Protein AF-A0A5C7W7C8-F1 (afdb_monomer_lite)

Radius of gyration: 13.99 Å; chains: 1; bounding box: 37×28×34 Å

pLDDT: mean 92.29, std 9.64, range [50.06, 98.62]

Secondary structure (DSSP, 8-state):
------SSPPSS-GGGSPPPSEEE-S---TTT--HHHHHHHTTS-PEEEEETTTHHHHGGGT---EEEE-TT-EEEETTEEEE----S------

Structure (mmCIF, N/CA/C/O backbone):
data_AF-A0A5C7W7C8-F1
#
_entry.id   AF-A0A5C7W7C8-F1
#
loop_
_atom_site.group_PDB
_atom_site.id
_atom_site.type_symbol
_atom_site.label_atom_id
_atom_site.label_alt_id
_atom_site.label_comp_id
_atom_site.label_asym_id
_atom_site.label_entity_id
_atom_site.label_seq_id
_atom_site.pdbx_PDB_ins_code
_atom_site.Cartn_x
_atom_site.Cartn_y
_atom_site.Cartn_z
_atom_site.occupancy
_atom_site.B_iso_or_equiv
_atom_site.auth_seq_id
_atom_site.auth_comp_id
_atom_site.auth_asym_id
_atom_site.auth_atom_id
_atom_site.pdbx_PDB_model_num
ATOM 1 N N . MET A 1 1 ? 20.337 -4.127 -13.722 1.00 50.06 1 MET A N 1
ATOM 2 C CA . MET A 1 1 ? 18.948 -4.497 -13.381 1.00 50.06 1 MET A CA 1
ATOM 3 C C . MET A 1 1 ? 18.693 -5.912 -13.857 1.00 50.06 1 MET A C 1
ATOM 5 O O . MET A 1 1 ? 18.791 -6.159 -15.053 1.00 50.06 1 MET A O 1
ATOM 9 N N . VAL A 1 2 ? 18.413 -6.841 -12.944 1.00 54.19 2 VAL A N 1
ATOM 10 C CA . VAL A 1 2 ? 17.793 -8.118 -13.319 1.00 54.19 2 VAL A CA 1
ATOM 11 C C . VAL A 1 2 ? 16.345 -7.788 -13.663 1.00 54.19 2 VAL A C 1
ATOM 13 O O . VAL A 1 2 ? 15.623 -7.269 -12.819 1.00 54.19 2 VAL A O 1
ATOM 16 N N . ASN A 1 3 ? 15.940 -8.009 -14.910 1.00 63.38 3 ASN A N 1
ATOM 17 C CA . ASN A 1 3 ? 14.546 -7.848 -15.304 1.00 63.38 3 ASN A CA 1
ATOM 18 C C . ASN A 1 3 ? 13.752 -9.032 -14.729 1.00 63.38 3 ASN A C 1
ATOM 20 O O . ASN A 1 3 ? 13.836 -10.144 -15.257 1.00 63.38 3 ASN A O 1
ATOM 24 N N . MET A 1 4 ? 13.039 -8.818 -13.619 1.00 77.62 4 MET A N 1
ATOM 25 C CA . MET A 1 4 ? 12.115 -9.809 -13.068 1.00 77.62 4 MET A CA 1
ATOM 26 C C . MET A 1 4 ? 10.880 -9.882 -13.965 1.00 77.62 4 MET A C 1
ATOM 28 O O . MET A 1 4 ? 9.899 -9.164 -13.794 1.00 77.62 4 MET A O 1
ATOM 32 N N . ARG A 1 5 ? 10.949 -10.750 -14.974 1.00 84.25 5 ARG A N 1
ATOM 33 C CA . ARG A 1 5 ? 9.845 -10.978 -15.900 1.00 84.25 5 ARG A CA 1
ATOM 34 C C . ARG A 1 5 ? 8.856 -11.968 -15.297 1.00 84.25 5 ARG A C 1
ATOM 36 O O . ARG A 1 5 ? 9.222 -13.085 -14.939 1.00 84.25 5 ARG A O 1
ATOM 43 N N . ARG A 1 6 ? 7.575 -11.598 -15.280 1.00 87.19 6 ARG A N 1
ATOM 44 C CA . ARG A 1 6 ? 6.494 -12.544 -14.990 1.00 87.19 6 ARG A CA 1
ATOM 45 C C . ARG A 1 6 ? 6.431 -13.610 -16.094 1.00 87.19 6 ARG A C 1
ATOM 47 O O . ARG A 1 6 ? 6.343 -13.274 -17.275 1.00 87.19 6 ARG A O 1
ATOM 54 N N . PHE A 1 7 ? 6.473 -14.888 -15.716 1.00 91.94 7 PHE A N 1
ATOM 55 C CA . PHE A 1 7 ? 6.390 -16.011 -16.664 1.00 91.94 7 PHE A CA 1
ATOM 56 C C . PHE A 1 7 ? 4.956 -16.358 -17.067 1.00 91.94 7 PHE A C 1
ATOM 58 O O . PHE A 1 7 ? 4.732 -16.898 -18.147 1.00 91.94 7 PHE A O 1
ATOM 65 N N . GLN A 1 8 ? 3.991 -16.047 -16.205 1.00 92.62 8 GLN A N 1
ATOM 66 C CA . GLN A 1 8 ? 2.573 -16.278 -16.452 1.00 92.62 8 GLN A CA 1
ATOM 67 C C . GLN A 1 8 ? 1.880 -14.979 -16.881 1.00 92.62 8 GLN A C 1
ATOM 69 O O . GLN A 1 8 ? 2.213 -13.911 -16.355 1.00 92.62 8 GLN A O 1
ATOM 74 N N . PRO A 1 9 ? 0.914 -15.034 -17.812 1.00 89.81 9 PRO A N 1
ATOM 75 C CA . PRO A 1 9 ? 0.080 -13.876 -18.093 1.00 89.81 9 PRO A CA 1
ATOM 76 C C . PRO A 1 9 ? -0.731 -13.492 -16.849 1.00 89.81 9 PRO A C 1
ATOM 78 O O . PRO A 1 9 ? -0.980 -14.309 -15.961 1.00 89.81 9 PRO A O 1
ATOM 81 N N . HIS A 1 10 ? -1.144 -12.230 -16.778 1.00 88.38 10 HIS A N 1
ATOM 82 C CA . HIS A 1 10 ? -2.167 -11.808 -15.822 1.00 88.38 10 HIS A CA 1
ATOM 83 C C . HIS A 1 10 ? -3.460 -12.594 -16.085 1.00 88.38 10 HIS A C 1
ATOM 85 O O . HIS A 1 10 ? -3.832 -12.793 -17.239 1.00 88.38 10 HIS A O 1
ATOM 91 N N . ALA A 1 11 ? -4.143 -13.018 -15.019 1.00 89.62 11 ALA A N 1
ATOM 92 C CA . ALA A 1 11 ? -5.423 -13.717 -15.143 1.00 89.62 11 ALA A CA 1
ATOM 93 C C . ALA A 1 11 ? -6.525 -12.822 -15.742 1.00 89.62 11 ALA A C 1
ATOM 95 O O . ALA A 1 11 ? -7.443 -13.327 -16.378 1.00 89.62 11 ALA A O 1
ATOM 96 N N . ALA A 1 12 ? -6.418 -11.507 -15.539 1.00 89.81 12 ALA A N 1
ATOM 97 C CA . ALA A 1 12 ? -7.287 -10.476 -16.092 1.00 89.81 12 ALA A CA 1
ATOM 98 C C . ALA A 1 12 ? -6.564 -9.118 -16.047 1.00 89.81 12 ALA A C 1
ATOM 100 O O . ALA A 1 12 ? -5.612 -8.948 -15.273 1.00 89.81 12 ALA A O 1
ATOM 101 N N . LEU A 1 13 ? -6.991 -8.165 -16.875 1.00 90.00 13 LEU A N 1
ATOM 102 C CA . LEU A 1 13 ? -6.467 -6.800 -16.861 1.00 90.00 13 LEU A CA 1
ATOM 103 C C . LEU A 1 13 ? -7.210 -5.967 -15.819 1.00 90.00 13 LEU A C 1
ATOM 105 O O . LEU A 1 13 ? -8.367 -6.231 -15.521 1.00 90.00 13 LEU A O 1
ATOM 109 N N . LEU A 1 14 ? -6.578 -4.909 -15.306 1.00 87.81 14 LEU A N 1
ATOM 110 C CA . LEU A 1 14 ? -7.220 -4.020 -14.330 1.00 87.81 14 LEU A CA 1
ATOM 111 C C . LEU A 1 14 ? -8.526 -3.402 -14.865 1.00 87.81 14 LEU A C 1
ATOM 113 O O . LEU A 1 14 ? -9.473 -3.221 -14.111 1.00 87.81 14 LEU A O 1
ATOM 117 N N . ALA A 1 15 ? -8.590 -3.126 -16.170 1.00 88.56 15 ALA A N 1
ATOM 118 C CA . ALA A 1 15 ? -9.781 -2.592 -16.831 1.00 88.56 15 ALA A CA 1
ATOM 119 C C . ALA A 1 15 ? -10.961 -3.582 -16.882 1.00 88.56 15 ALA A C 1
ATOM 121 O O . ALA A 1 15 ? -12.094 -3.158 -17.091 1.00 88.56 15 ALA A O 1
ATOM 122 N N . ASP A 1 16 ? -10.703 -4.877 -16.680 1.00 91.62 16 ASP A N 1
ATOM 123 C CA . ASP A 1 16 ? -11.736 -5.918 -16.681 1.00 91.62 16 ASP A CA 1
ATOM 124 C C . ASP A 1 16 ? -12.410 -6.063 -15.304 1.00 91.62 16 ASP A C 1
ATOM 126 O O . ASP A 1 16 ? -13.348 -6.846 -15.149 1.00 91.62 16 ASP A O 1
ATOM 130 N N . TRP A 1 17 ? -11.919 -5.347 -14.286 1.00 88.19 17 TRP A N 1
ATOM 131 C CA . TRP A 1 17 ? -12.383 -5.455 -12.905 1.00 88.19 17 TRP A CA 1
ATOM 132 C C . TRP A 1 17 ? -13.285 -4.277 -12.531 1.00 88.19 17 TRP A C 1
ATOM 134 O O . TRP A 1 17 ? -13.095 -3.163 -13.028 1.00 88.19 17 TRP A O 1
ATOM 144 N N . PRO A 1 18 ? -14.247 -4.481 -11.611 1.00 93.25 18 PRO A N 1
ATOM 145 C CA . PRO A 1 18 ? -14.904 -3.357 -10.962 1.00 93.25 18 PRO A CA 1
ATOM 146 C C . PRO A 1 18 ? -13.859 -2.488 -10.252 1.00 93.25 18 PRO A C 1
ATOM 148 O O . PRO A 1 18 ? -12.861 -2.993 -9.729 1.00 93.25 18 PRO A O 1
ATOM 151 N N . GLN A 1 19 ? -14.098 -1.177 -10.227 1.00 93.62 19 GLN A N 1
ATOM 152 C CA . GLN A 1 19 ? -13.234 -0.258 -9.491 1.00 93.62 19 GLN A CA 1
ATOM 153 C C . GLN A 1 19 ? -13.239 -0.636 -8.001 1.00 93.62 19 GLN A C 1
ATOM 155 O O . GLN A 1 19 ? -14.317 -0.860 -7.449 1.00 93.62 19 GLN A O 1
ATOM 160 N N . PRO A 1 20 ? -12.068 -0.733 -7.351 1.00 93.94 20 PRO A N 1
ATOM 161 C CA . PRO A 1 20 ? -12.010 -1.113 -5.949 1.00 93.94 20 PRO A CA 1
ATOM 162 C C . PRO A 1 20 ? -12.444 0.044 -5.045 1.00 93.94 20 PRO A C 1
ATOM 164 O O . PRO A 1 20 ? -12.086 1.194 -5.285 1.00 93.94 20 PRO A O 1
ATOM 167 N N . ASP A 1 21 ? -13.139 -0.267 -3.950 1.00 94.94 21 ASP A N 1
ATOM 168 C CA . ASP A 1 21 ? -13.405 0.708 -2.883 1.00 94.94 21 ASP A CA 1
ATOM 169 C C . ASP A 1 21 ? -12.148 0.989 -2.045 1.00 94.94 21 ASP A C 1
ATOM 171 O O . ASP A 1 21 ? -11.934 2.098 -1.555 1.00 94.94 21 ASP A O 1
ATOM 175 N N . VAL A 1 22 ? -11.309 -0.037 -1.861 1.00 96.56 22 VAL A N 1
ATOM 176 C CA . VAL A 1 22 ? -10.109 0.008 -1.020 1.00 96.56 22 VAL A CA 1
ATOM 177 C C . VAL A 1 22 ? -8.946 -0.694 -1.715 1.00 96.56 22 VAL A C 1
ATOM 179 O O . VAL A 1 22 ? -9.096 -1.808 -2.217 1.00 96.56 22 VAL A O 1
ATOM 182 N N . VAL A 1 23 ? -7.767 -0.073 -1.676 1.00 97.50 23 VAL A N 1
ATOM 183 C CA . VAL A 1 23 ? -6.491 -0.674 -2.087 1.00 97.50 23 VAL A CA 1
ATOM 184 C C . VAL A 1 23 ? -5.608 -0.844 -0.855 1.00 97.50 23 VAL A C 1
ATOM 186 O O . VAL A 1 23 ? -5.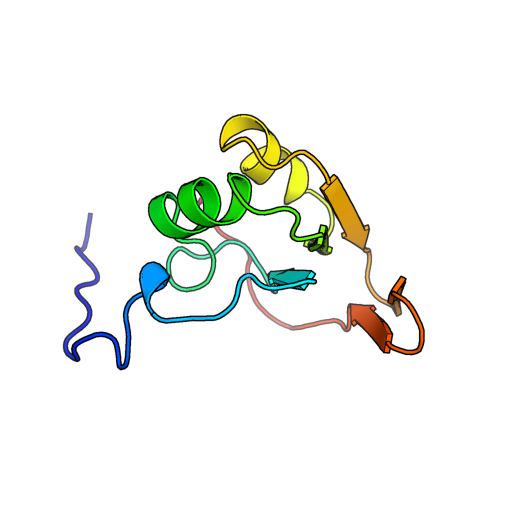412 0.096 -0.086 1.00 97.50 23 VAL A O 1
ATOM 189 N N . LEU A 1 24 ? -5.064 -2.046 -0.668 1.00 98.00 24 LEU A N 1
ATOM 190 C CA . LEU A 1 24 ? -4.159 -2.368 0.434 1.00 98.00 24 LEU A CA 1
ATOM 191 C C . LEU A 1 24 ? -2.754 -2.621 -0.104 1.00 98.00 24 LEU A C 1
ATOM 193 O O . LEU A 1 24 ? -2.590 -3.384 -1.055 1.00 98.00 24 LEU A O 1
ATOM 197 N N . LEU A 1 25 ? -1.743 -2.048 0.544 1.00 97.56 25 LEU A N 1
ATOM 198 C CA . LEU A 1 25 ? -0.341 -2.395 0.300 1.00 97.56 25 LEU A CA 1
ATOM 199 C C . LEU A 1 25 ? 0.261 -2.970 1.575 1.00 97.56 25 LEU A C 1
ATOM 201 O O . LEU A 1 25 ? 0.021 -2.452 2.659 1.00 97.56 25 LEU A O 1
ATOM 205 N N . SER A 1 26 ? 1.041 -4.042 1.453 1.00 96.12 26 SER A N 1
ATOM 206 C CA . SER A 1 26 ? 1.734 -4.652 2.596 1.00 96.12 26 SER A CA 1
ATOM 207 C C . SER A 1 26 ? 3.113 -4.036 2.833 1.00 96.12 26 SER A C 1
ATOM 209 O O . SER A 1 26 ? 3.523 -3.868 3.976 1.00 96.12 26 SER A O 1
ATOM 211 N N . HIS A 1 27 ? 3.826 -3.725 1.752 1.00 95.12 27 HIS A N 1
ATOM 212 C CA . HIS A 1 27 ? 5.147 -3.100 1.708 1.00 95.12 27 HIS A CA 1
ATOM 213 C C . HIS A 1 27 ? 5.426 -2.653 0.261 1.00 95.12 27 HIS A C 1
ATOM 215 O O . HIS A 1 27 ? 4.5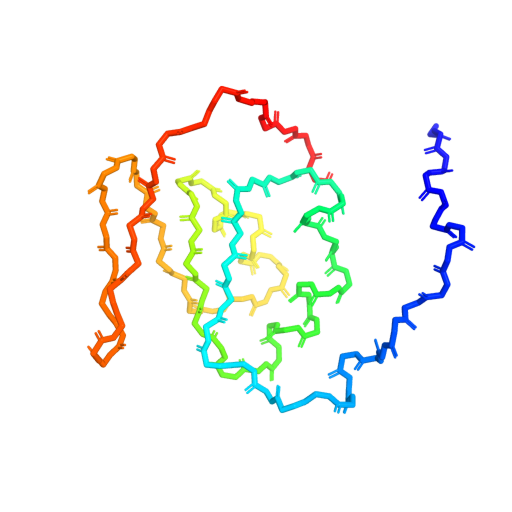46 -2.734 -0.597 1.00 95.12 27 HIS A O 1
ATOM 221 N N . ASN A 1 28 ? 6.633 -2.162 -0.012 1.00 93.62 28 ASN A N 1
ATOM 222 C CA . ASN A 1 28 ? 6.957 -1.439 -1.240 1.00 93.62 28 ASN A CA 1
ATOM 223 C C . ASN A 1 28 ? 7.942 -2.163 -2.185 1.00 93.62 28 ASN A C 1
ATOM 225 O O . ASN A 1 28 ? 8.634 -1.507 -2.956 1.00 93.62 28 ASN A O 1
ATOM 229 N N . HIS A 1 29 ? 8.036 -3.495 -2.137 1.00 92.81 29 HIS A N 1
ATOM 230 C CA . HIS A 1 29 ? 8.768 -4.231 -3.175 1.00 92.81 29 HIS A CA 1
ATOM 231 C C . HIS A 1 29 ? 8.009 -4.196 -4.509 1.00 92.81 29 HIS A C 1
ATOM 233 O O . HIS A 1 29 ? 6.782 -4.206 -4.513 1.00 92.81 29 HIS A O 1
ATOM 239 N N . TYR A 1 30 ? 8.729 -4.197 -5.637 1.00 88.69 30 TYR A N 1
ATOM 240 C CA . TYR A 1 30 ? 8.175 -4.074 -6.998 1.00 88.69 30 TYR A CA 1
ATOM 241 C C . TYR A 1 30 ? 7.041 -5.051 -7.339 1.00 88.69 30 TYR A C 1
ATOM 243 O O . TYR A 1 30 ? 6.146 -4.724 -8.114 1.00 88.69 30 TYR A O 1
ATOM 251 N N . ASP A 1 31 ? 7.069 -6.262 -6.790 1.00 90.00 31 ASP A N 1
ATOM 252 C CA . ASP A 1 31 ? 6.037 -7.278 -6.995 1.00 90.00 31 ASP A CA 1
ATOM 253 C C . ASP A 1 31 ? 4.734 -6.988 -6.228 1.00 90.00 31 ASP A C 1
ATOM 255 O O . ASP A 1 31 ? 3.682 -7.524 -6.580 1.00 90.00 31 ASP A O 1
ATOM 259 N N . HIS A 1 32 ? 4.790 -6.086 -5.245 1.00 93.62 32 HIS A N 1
ATOM 260 C CA . HIS A 1 32 ? 3.658 -5.565 -4.476 1.00 93.62 32 HIS A CA 1
ATOM 261 C C . HIS A 1 32 ? 3.354 -4.080 -4.754 1.00 93.62 32 HIS A C 1
ATOM 263 O O . HIS A 1 32 ? 2.246 -3.619 -4.488 1.00 93.62 32 HIS A O 1
ATOM 269 N N . PHE A 1 33 ? 4.313 -3.340 -5.310 1.00 94.62 33 PHE A N 1
ATOM 270 C CA . PHE A 1 33 ? 4.255 -1.915 -5.616 1.00 94.62 33 PHE A CA 1
ATOM 271 C C . PHE A 1 33 ? 4.722 -1.693 -7.057 1.00 94.62 33 PHE A C 1
ATOM 273 O O . PHE A 1 33 ? 5.843 -1.276 -7.321 1.00 94.62 33 PHE A O 1
ATOM 280 N N . GLU A 1 34 ? 3.860 -2.012 -8.018 1.00 92.56 34 GLU A N 1
ATOM 281 C CA . GLU A 1 34 ? 4.142 -1.754 -9.430 1.00 92.56 34 GLU A CA 1
ATOM 282 C C . GLU A 1 34 ? 3.578 -0.379 -9.823 1.00 92.56 34 GLU A C 1
ATOM 284 O O . GLU A 1 34 ? 2.378 -0.128 -9.683 1.00 92.56 34 GLU A O 1
ATOM 289 N N . GLU A 1 35 ? 4.447 0.530 -10.271 1.00 94.00 35 GLU A N 1
ATOM 290 C CA . GLU A 1 35 ? 4.123 1.948 -10.461 1.00 94.00 35 GLU A CA 1
ATOM 291 C C . GLU A 1 35 ? 2.977 2.181 -11.458 1.00 94.00 35 GLU A C 1
ATOM 293 O O . GLU A 1 35 ? 2.095 3.004 -11.193 1.00 94.00 35 GLU A O 1
ATOM 298 N N . HIS A 1 36 ? 2.944 1.461 -12.586 1.00 93.19 36 HIS A N 1
ATOM 299 C CA . HIS A 1 36 ? 1.883 1.632 -13.582 1.00 93.19 36 HIS A CA 1
ATOM 300 C C . HIS A 1 36 ? 0.514 1.247 -13.015 1.00 93.19 36 HIS A C 1
ATOM 302 O O . HIS A 1 36 ? -0.473 1.946 -13.253 1.00 93.19 36 HIS A O 1
ATOM 308 N N . THR A 1 37 ? 0.464 0.191 -12.207 1.00 94.25 37 THR A N 1
ATOM 309 C CA . THR A 1 37 ? -0.730 -0.248 -11.485 1.00 94.25 37 THR A CA 1
ATOM 310 C C . THR A 1 37 ? -1.170 0.810 -10.479 1.00 94.25 37 THR A C 1
ATOM 312 O O . THR A 1 37 ? -2.346 1.169 -10.463 1.00 94.25 37 THR A O 1
ATOM 315 N N . GLN A 1 38 ? -0.244 1.380 -9.695 1.00 96.75 38 GLN A N 1
ATOM 316 C CA . GLN A 1 38 ? -0.592 2.438 -8.737 1.00 96.75 38 GLN A CA 1
ATOM 317 C C . GLN A 1 38 ? -1.141 3.686 -9.440 1.00 96.75 38 GLN A C 1
ATOM 319 O O . GLN A 1 38 ? -2.147 4.240 -9.005 1.00 96.75 38 GLN A O 1
ATOM 324 N N . ARG A 1 39 ? -0.538 4.104 -10.562 1.00 97.25 39 ARG A N 1
ATOM 325 C CA . ARG A 1 39 ? -1.026 5.242 -11.363 1.00 97.25 39 ARG A CA 1
ATOM 326 C C . ARG A 1 39 ? -2.411 4.993 -11.949 1.00 97.25 39 ARG A C 1
ATOM 328 O O . ARG A 1 39 ? -3.223 5.914 -11.988 1.00 97.25 39 ARG A O 1
ATOM 335 N N . ALA A 1 40 ? -2.683 3.773 -12.408 1.00 95.88 40 ALA A N 1
ATOM 336 C CA . ALA A 1 40 ? -3.994 3.408 -12.930 1.00 95.88 40 ALA A CA 1
ATOM 337 C C . ALA A 1 40 ? -5.058 3.406 -11.821 1.00 95.88 40 ALA A C 1
ATOM 339 O O . ALA A 1 40 ? -6.132 3.978 -11.997 1.00 95.88 40 ALA A O 1
ATOM 340 N N . LEU A 1 41 ? -4.739 2.841 -10.653 1.00 96.69 41 LEU A N 1
ATOM 341 C CA . LEU A 1 41 ? -5.621 2.848 -9.482 1.00 96.69 41 LEU A CA 1
ATOM 342 C C . LEU A 1 41 ? -5.837 4.259 -8.917 1.00 96.69 41 LEU A C 1
ATOM 344 O O . LEU A 1 41 ? -6.931 4.558 -8.449 1.00 96.69 41 LEU A O 1
ATOM 348 N N . ALA A 1 42 ? -4.853 5.154 -9.025 1.00 97.19 42 ALA A N 1
ATOM 349 C CA . ALA A 1 42 ? -4.986 6.557 -8.633 1.00 97.19 42 ALA A CA 1
ATOM 350 C C . ALA A 1 42 ? -6.066 7.322 -9.423 1.00 97.19 42 ALA A C 1
ATOM 352 O O . ALA A 1 42 ? -6.516 8.372 -8.977 1.00 97.19 42 ALA A O 1
ATOM 353 N N . GLN A 1 43 ? -6.490 6.811 -10.587 1.00 95.88 43 GLN A N 1
ATOM 354 C CA . GLN A 1 43 ? -7.594 7.384 -11.370 1.00 95.88 43 GLN A CA 1
ATOM 355 C C . GLN A 1 43 ? -8.980 6.900 -10.908 1.00 95.88 43 GLN A C 1
ATOM 357 O O . GLN A 1 43 ? -9.995 7.283 -11.489 1.00 95.88 43 GLN A O 1
ATOM 362 N N . THR A 1 44 ? -9.040 6.033 -9.896 1.00 95.19 44 THR A N 1
ATOM 363 C CA . THR A 1 44 ? -10.283 5.512 -9.311 1.00 95.19 44 THR A CA 1
ATOM 364 C C . THR A 1 44 ? -10.592 6.229 -7.990 1.00 95.19 44 THR A C 1
ATOM 366 O O . THR A 1 44 ? -9.690 6.829 -7.404 1.00 95.19 44 THR A O 1
ATOM 369 N N . PRO A 1 45 ? -11.831 6.163 -7.468 1.00 94.94 45 PRO A N 1
ATOM 370 C CA . PRO A 1 45 ? -12.160 6.710 -6.148 1.00 94.94 45 PRO A CA 1
ATOM 371 C C . PRO A 1 45 ? -11.661 5.835 -4.979 1.00 94.94 45 PRO A C 1
ATOM 373 O O . PRO A 1 45 ? -12.110 6.022 -3.850 1.00 94.94 45 PRO A O 1
ATOM 376 N N . ALA A 1 46 ? -10.780 4.862 -5.235 1.00 96.12 46 ALA A N 1
ATOM 377 C CA . ALA A 1 46 ? -10.330 3.907 -4.235 1.00 96.12 46 ALA A CA 1
ATOM 378 C C . ALA A 1 46 ? -9.583 4.582 -3.078 1.00 96.12 46 ALA A C 1
ATOM 380 O O . ALA A 1 46 ? -8.702 5.419 -3.285 1.00 96.12 46 ALA A O 1
ATOM 381 N N . HIS A 1 47 ? -9.875 4.137 -1.858 1.00 97.44 47 HIS A N 1
ATOM 382 C CA . HIS A 1 47 ? -9.157 4.558 -0.665 1.00 97.44 47 HIS A CA 1
ATOM 383 C C . HIS A 1 47 ? -7.941 3.659 -0.409 1.00 97.44 47 HIS A C 1
ATOM 385 O O . HIS A 1 47 ? -8.077 2.445 -0.250 1.00 97.44 47 HIS A O 1
ATOM 391 N N . PHE A 1 48 ? -6.747 4.238 -0.310 1.00 98.44 48 PHE A N 1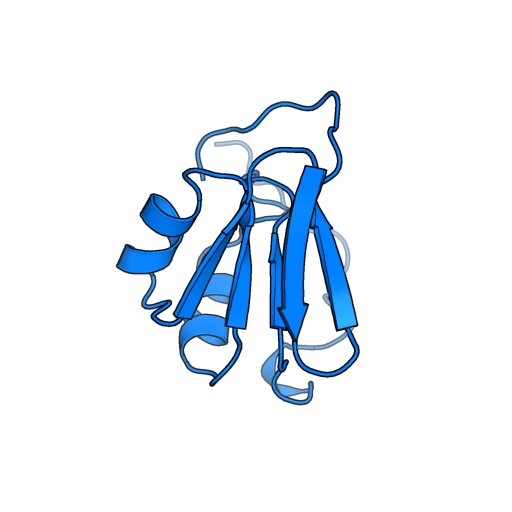
ATOM 392 C CA . PHE A 1 48 ? -5.526 3.475 -0.063 1.00 98.44 48 PHE A CA 1
ATOM 393 C C . PHE A 1 48 ? -5.269 3.341 1.438 1.00 98.44 48 PHE A C 1
ATOM 395 O O . PHE A 1 48 ? -5.212 4.339 2.149 1.00 98.44 48 PHE A O 1
ATOM 402 N N . ILE A 1 49 ? -5.065 2.118 1.929 1.00 98.56 49 ILE A N 1
ATOM 403 C CA . ILE A 1 49 ? -4.662 1.854 3.319 1.00 98.56 49 ILE A CA 1
ATOM 404 C C . ILE A 1 49 ? -3.329 1.118 3.295 1.00 98.56 49 ILE A C 1
ATOM 406 O O . ILE A 1 49 ? -3.219 0.020 2.745 1.00 98.56 49 ILE A O 1
ATOM 410 N N . VAL A 1 50 ? -2.301 1.744 3.860 1.00 98.38 50 VAL A N 1
ATOM 411 C CA . VAL A 1 50 ? -0.903 1.345 3.653 1.00 98.38 50 VAL A CA 1
ATOM 412 C C . VAL A 1 50 ? -0.077 1.482 4.940 1.00 98.38 50 VAL A C 1
ATOM 414 O O . VAL A 1 50 ? -0.481 2.209 5.844 1.00 98.38 50 VAL A O 1
ATOM 417 N N . PRO A 1 51 ? 1.080 0.810 5.057 1.00 97.62 51 PRO A N 1
ATOM 418 C CA . PRO A 1 51 ? 2.038 1.058 6.129 1.00 97.62 51 PRO A CA 1
ATOM 419 C C . PRO A 1 51 ? 2.557 2.502 6.163 1.00 97.62 51 PRO A C 1
ATOM 421 O O . PRO A 1 51 ? 2.609 3.177 5.131 1.00 97.62 51 PRO A O 1
ATOM 424 N N . LEU A 1 52 ? 3.004 2.945 7.342 1.00 96.44 52 LEU A N 1
ATOM 425 C CA . LEU A 1 52 ? 3.671 4.238 7.533 1.00 96.44 52 LEU A CA 1
ATOM 426 C C . LEU A 1 52 ? 4.742 4.519 6.467 1.00 96.44 52 LEU A C 1
ATOM 428 O O . LEU A 1 52 ? 5.579 3.672 6.153 1.00 96.44 52 LEU A O 1
ATOM 432 N N . GLY A 1 53 ? 4.728 5.743 5.935 1.00 95.12 53 GLY A N 1
ATOM 433 C CA . GLY A 1 53 ? 5.698 6.247 4.964 1.00 95.12 53 GLY A CA 1
ATOM 434 C C . GLY A 1 53 ? 5.398 5.914 3.500 1.00 95.12 53 GLY A C 1
ATOM 435 O O . GLY A 1 53 ? 5.942 6.579 2.615 1.00 95.12 53 GLY A O 1
ATOM 436 N N . LEU A 1 54 ? 4.522 4.947 3.196 1.00 96.75 54 LEU A N 1
ATOM 437 C CA . LEU A 1 54 ? 4.224 4.582 1.802 1.00 96.75 54 LEU A CA 1
ATOM 438 C C . LEU A 1 54 ? 3.446 5.666 1.045 1.00 96.75 54 LEU A C 1
ATOM 440 O O . LEU A 1 54 ? 3.572 5.780 -0.176 1.00 96.75 54 LEU A O 1
ATOM 444 N N . GLY A 1 55 ? 2.695 6.516 1.743 1.00 97.50 55 GLY A N 1
ATOM 445 C CA . GLY A 1 55 ? 2.002 7.647 1.141 1.00 97.50 55 GLY A CA 1
ATOM 446 C C . GLY A 1 55 ? 2.955 8.663 0.514 1.00 97.50 55 GLY A C 1
ATOM 447 O O . GLY A 1 55 ? 2.575 9.330 -0.446 1.00 97.50 55 GLY A O 1
ATOM 448 N N . ALA A 1 56 ? 4.211 8.749 0.970 1.00 96.44 56 ALA A N 1
ATOM 449 C CA . ALA A 1 56 ? 5.229 9.579 0.323 1.00 96.44 56 ALA A CA 1
ATOM 450 C C . ALA A 1 56 ? 5.559 9.107 -1.106 1.00 96.44 56 ALA A C 1
ATOM 452 O O . ALA A 1 56 ? 5.845 9.939 -1.964 1.00 96.44 56 ALA A O 1
ATOM 453 N N . TYR A 1 57 ? 5.466 7.801 -1.374 1.00 96.19 57 TYR A N 1
ATOM 454 C CA . TYR A 1 57 ? 5.671 7.225 -2.706 1.00 96.19 57 TYR A CA 1
ATOM 455 C C . TYR A 1 57 ? 4.404 7.269 -3.559 1.00 96.19 57 TYR A C 1
ATOM 457 O O . TYR A 1 57 ? 4.491 7.444 -4.768 1.00 96.19 57 TYR A O 1
ATOM 465 N N . LEU A 1 58 ? 3.222 7.149 -2.948 1.00 97.75 58 LEU A N 1
ATOM 466 C CA . LEU A 1 58 ? 1.943 7.129 -3.665 1.00 97.75 58 LEU A CA 1
ATOM 467 C C . LEU A 1 58 ? 1.460 8.516 -4.105 1.00 97.75 58 LEU A C 1
ATOM 469 O O . LEU A 1 58 ? 0.893 8.651 -5.190 1.00 97.75 58 LEU A O 1
ATOM 473 N N . LYS A 1 59 ? 1.705 9.560 -3.303 1.00 97.88 59 LYS A N 1
ATOM 474 C CA . LYS A 1 59 ? 1.288 10.935 -3.632 1.00 97.88 59 LYS A CA 1
ATOM 475 C C . LYS A 1 59 ? 1.842 11.415 -4.987 1.00 97.88 59 LYS A C 1
ATOM 477 O O . LYS A 1 59 ? 1.048 11.892 -5.795 1.00 97.88 59 LYS A O 1
ATOM 482 N N . PRO A 1 60 ? 3.143 11.244 -5.315 1.00 97.75 60 PRO A N 1
ATOM 483 C CA . PRO A 1 60 ? 3.675 11.568 -6.645 1.00 97.75 60 PRO A CA 1
ATOM 484 C C . PRO A 1 60 ? 3.059 10.766 -7.802 1.00 97.75 60 PRO A C 1
ATOM 486 O O . PRO A 1 60 ? 3.135 11.190 -8.957 1.00 97.75 60 PRO A O 1
ATOM 489 N N . LEU A 1 61 ? 2.457 9.607 -7.518 1.00 97.62 61 LEU A N 1
ATOM 490 C CA . LEU A 1 61 ? 1.766 8.780 -8.512 1.00 97.62 61 LEU A CA 1
ATOM 491 C C . LEU A 1 61 ? 0.312 9.218 -8.743 1.00 97.62 61 LEU A C 1
ATOM 493 O O . LEU A 1 61 ? -0.332 8.701 -9.653 1.00 97.62 61 LEU A O 1
ATOM 497 N N . GLY A 1 62 ? -0.176 10.198 -7.974 1.00 97.94 62 GLY A N 1
ATOM 498 C CA . GLY A 1 62 ? -1.505 10.794 -8.111 1.00 97.94 62 GLY A CA 1
ATOM 499 C C . GLY A 1 62 ? -2.541 10.280 -7.113 1.00 97.94 62 GLY A C 1
ATOM 500 O O . GLY A 1 62 ? -3.700 10.670 -7.208 1.00 97.94 62 GLY A O 1
ATOM 501 N N . VAL A 1 63 ? -2.160 9.424 -6.160 1.00 98.19 63 VAL A N 1
ATOM 502 C CA . VAL A 1 63 ? -3.100 8.909 -5.155 1.00 98.19 63 VAL A CA 1
ATOM 503 C C . VAL A 1 63 ? -3.430 10.012 -4.148 1.00 98.19 63 VAL A C 1
ATOM 505 O O . VAL A 1 63 ? -2.546 10.507 -3.444 1.00 98.19 63 VAL A O 1
ATOM 508 N N . ALA A 1 64 ? -4.705 10.396 -4.083 1.00 95.75 64 ALA A N 1
ATOM 509 C CA . ALA A 1 64 ? -5.169 11.508 -3.255 1.00 95.75 64 ALA A CA 1
ATOM 510 C C . ALA A 1 64 ? -5.672 11.083 -1.866 1.00 95.75 64 ALA A C 1
ATOM 512 O O . ALA A 1 64 ? -5.511 11.841 -0.910 1.00 95.75 64 ALA A O 1
ATOM 513 N N . ASP A 1 65 ? -6.266 9.893 -1.746 1.00 97.50 65 ASP A N 1
ATOM 514 C CA . ASP A 1 65 ? -6.922 9.437 -0.520 1.00 97.50 65 ASP A CA 1
ATOM 515 C C . ASP A 1 65 ? -6.187 8.235 0.094 1.00 97.50 65 ASP A C 1
ATOM 517 O O . ASP A 1 65 ? -6.251 7.114 -0.414 1.00 97.50 65 ASP A O 1
ATOM 521 N N . ILE A 1 66 ? -5.429 8.498 1.165 1.00 98.50 66 ILE A N 1
ATOM 522 C CA . ILE A 1 66 ? -4.480 7.556 1.772 1.00 98.50 66 ILE A CA 1
ATOM 523 C C . ILE A 1 66 ? -4.606 7.603 3.296 1.00 98.50 66 ILE A C 1
ATOM 525 O O . ILE A 1 66 ? -4.471 8.668 3.899 1.00 98.50 66 ILE A O 1
ATOM 529 N N . THR A 1 67 ? -4.765 6.440 3.923 1.00 98.38 67 THR A N 1
ATOM 530 C CA . THR A 1 67 ? -4.530 6.232 5.354 1.00 98.38 67 THR A CA 1
ATOM 531 C C . THR A 1 67 ? -3.238 5.445 5.542 1.00 98.38 67 THR A C 1
ATOM 533 O O . THR A 1 67 ? -3.122 4.309 5.082 1.00 98.38 67 THR A O 1
ATOM 536 N N . GLU A 1 68 ? -2.277 6.033 6.251 1.00 98.56 68 GLU A N 1
ATOM 537 C CA . GLU A 1 68 ? -1.086 5.319 6.709 1.00 98.56 68 GLU A CA 1
ATOM 538 C C . GLU A 1 68 ? -1.318 4.747 8.111 1.00 98.56 68 GLU A C 1
ATOM 540 O O . GLU A 1 68 ? -1.826 5.444 8.990 1.00 98.56 68 GLU A O 1
ATOM 545 N N . LEU A 1 69 ? -0.948 3.485 8.317 1.00 98.62 69 LEU A N 1
ATOM 546 C CA . LEU A 1 69 ? -1.086 2.776 9.586 1.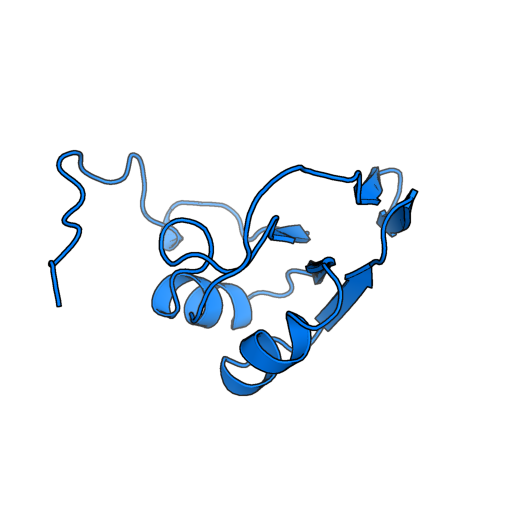00 98.62 69 LEU A CA 1
ATOM 547 C C . LEU A 1 69 ? 0.281 2.333 10.110 1.00 98.62 69 LEU A C 1
ATOM 549 O O . LEU A 1 69 ? 1.125 1.852 9.354 1.00 98.62 69 LEU A O 1
ATOM 553 N N . ASP A 1 70 ? 0.468 2.451 11.421 1.00 97.81 70 ASP A N 1
ATOM 554 C CA . ASP A 1 70 ? 1.499 1.742 12.181 1.00 97.81 70 ASP A CA 1
ATOM 555 C C . ASP A 1 70 ? 0.985 0.366 12.636 1.00 97.81 70 ASP A C 1
ATOM 557 O O . ASP A 1 70 ? -0.211 0.062 12.552 1.00 97.81 70 ASP A O 1
ATOM 561 N N . TRP A 1 71 ? 1.872 -0.484 13.143 1.00 96.81 71 TRP A N 1
ATOM 562 C CA . TRP A 1 71 ? 1.496 -1.790 13.669 1.00 96.81 71 TRP A CA 1
ATOM 563 C C . TRP A 1 71 ? 0.404 -1.678 14.733 1.00 96.81 71 TRP A C 1
ATOM 565 O O . TRP A 1 71 ? 0.446 -0.845 15.638 1.00 96.81 71 TRP A O 1
ATOM 575 N N . TRP A 1 72 ? -0.582 -2.563 14.606 1.00 98.19 72 TRP A N 1
ATOM 576 C CA . TRP A 1 72 ? -1.791 -2.654 15.425 1.00 98.19 72 TRP A CA 1
ATOM 577 C C . TRP A 1 72 ? -2.767 -1.481 15.288 1.00 98.19 72 TRP A C 1
ATOM 579 O O . TRP A 1 72 ? -3.866 -1.532 15.853 1.00 98.19 72 TRP A O 1
ATOM 589 N N . GLN A 1 73 ? -2.436 -0.460 14.496 1.00 98.62 73 GLN A N 1
ATOM 590 C CA . GLN A 1 73 ? -3.414 0.534 14.084 1.00 98.62 73 GLN A CA 1
ATOM 591 C C . GLN A 1 73 ? -4.395 -0.065 13.079 1.00 98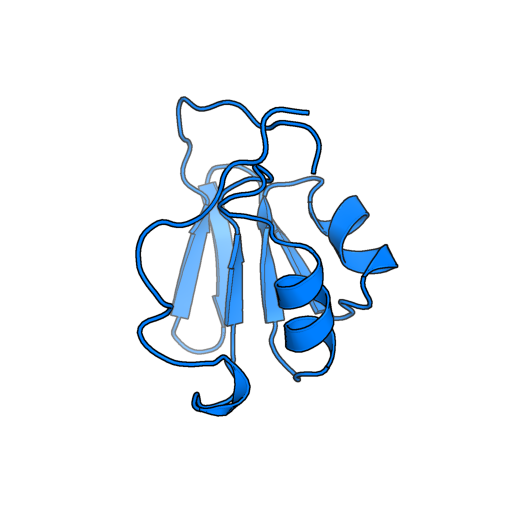.62 73 GLN A C 1
ATOM 593 O O . GLN A 1 73 ? -4.153 -1.095 12.441 1.00 98.62 73 GLN A O 1
ATOM 598 N N . HIS A 1 74 ? -5.545 0.588 12.973 1.00 98.31 74 HIS A N 1
ATOM 599 C CA . HIS A 1 74 ? -6.626 0.137 12.123 1.00 98.31 74 HIS A CA 1
ATOM 600 C C . HIS A 1 74 ? -7.337 1.305 11.455 1.00 98.31 74 HIS A C 1
ATOM 602 O O . HIS A 1 74 ? -7.441 2.391 12.022 1.00 98.31 74 HIS A O 1
ATOM 608 N N . ALA A 1 75 ? -7.880 1.031 10.276 1.00 97.81 75 ALA A N 1
ATOM 609 C CA . ALA A 1 75 ? -8.792 1.908 9.564 1.00 97.81 75 ALA A CA 1
ATOM 610 C C . ALA A 1 75 ? -10.165 1.235 9.453 1.00 97.81 75 ALA A C 1
ATOM 612 O O . ALA A 1 75 ? -10.260 0.012 9.301 1.00 97.81 75 ALA A O 1
ATOM 613 N N . GLN A 1 76 ? -11.222 2.042 9.528 1.00 96.62 76 GLN A N 1
ATOM 614 C CA . GLN A 1 76 ? -12.603 1.596 9.367 1.00 96.62 76 GLN A CA 1
ATOM 615 C C . GLN A 1 76 ? -13.175 2.147 8.054 1.00 96.62 76 GLN A C 1
ATOM 617 O O . GLN A 1 76 ? -13.087 3.350 7.776 1.00 96.62 76 GLN A O 1
ATOM 622 N N . ARG A 1 77 ? -13.783 1.270 7.251 1.00 90.81 77 ARG A N 1
ATOM 623 C CA . ARG A 1 77 ? -14.502 1.606 6.016 1.00 90.81 77 ARG A CA 1
ATOM 624 C C . ARG A 1 77 ? -15.842 0.875 5.998 1.00 90.81 77 ARG A C 1
ATOM 626 O O . ARG A 1 77 ? -15.899 -0.320 5.735 1.00 90.81 77 ARG A O 1
ATOM 633 N N . GLY A 1 78 ? -16.918 1.586 6.339 1.00 90.25 78 GLY A N 1
ATOM 634 C CA . GLY A 1 78 ? -18.210 0.952 6.620 1.00 90.25 78 GLY A CA 1
ATOM 635 C C . GLY A 1 78 ? -18.061 -0.074 7.744 1.00 90.25 78 GLY A C 1
ATOM 636 O O . GLY A 1 78 ? -17.469 0.231 8.779 1.00 90.25 78 GLY A O 1
ATOM 637 N N . ASP A 1 79 ? -18.507 -1.303 7.504 1.00 94.88 79 ASP A N 1
ATOM 638 C CA . ASP A 1 79 ? -18.374 -2.416 8.452 1.00 94.88 79 ASP A CA 1
ATOM 639 C C . ASP A 1 79 ? -17.002 -3.117 8.380 1.00 94.88 79 ASP A C 1
ATOM 641 O O . ASP A 1 79 ? -16.677 -3.955 9.223 1.00 94.88 79 ASP A O 1
ATOM 645 N N . LEU A 1 80 ? -16.155 -2.756 7.408 1.00 95.81 80 LEU A N 1
ATOM 646 C CA . LEU A 1 80 ? -14.830 -3.343 7.234 1.00 95.81 80 LEU A CA 1
ATOM 647 C C . LEU A 1 80 ? -13.800 -2.666 8.146 1.00 95.81 80 LEU A C 1
ATOM 649 O O . LEU A 1 80 ? -13.490 -1.481 8.000 1.00 95.81 80 LEU A O 1
ATOM 653 N N . ARG A 1 81 ? -13.217 -3.455 9.053 1.00 97.81 81 ARG A N 1
ATOM 654 C CA . ARG A 1 81 ? -12.065 -3.070 9.876 1.00 97.81 81 ARG A CA 1
ATOM 655 C C . ARG A 1 81 ? -10.794 -3.701 9.321 1.00 97.81 81 ARG A C 1
ATOM 657 O O . ARG A 1 81 ? -10.681 -4.923 9.276 1.00 97.81 81 ARG A O 1
ATOM 664 N N . ILE A 1 82 ? -9.806 -2.880 8.984 1.00 98.38 82 ILE A N 1
ATOM 665 C CA . ILE A 1 82 ? -8.500 -3.330 8.484 1.00 98.38 82 ILE A CA 1
ATOM 666 C C . ILE A 1 82 ? -7.451 -2.989 9.529 1.00 98.38 82 ILE A C 1
ATOM 668 O O . ILE A 1 82 ? -7.353 -1.835 9.928 1.00 98.38 82 ILE A O 1
ATOM 672 N N . THR A 1 83 ? -6.694 -3.983 9.995 1.00 98.50 83 THR A N 1
ATOM 673 C CA . THR A 1 83 ? -5.631 -3.806 10.999 1.00 98.50 83 THR A CA 1
ATOM 674 C C . THR A 1 83 ? -4.289 -4.149 10.373 1.00 98.50 83 THR A C 1
ATOM 676 O O . TH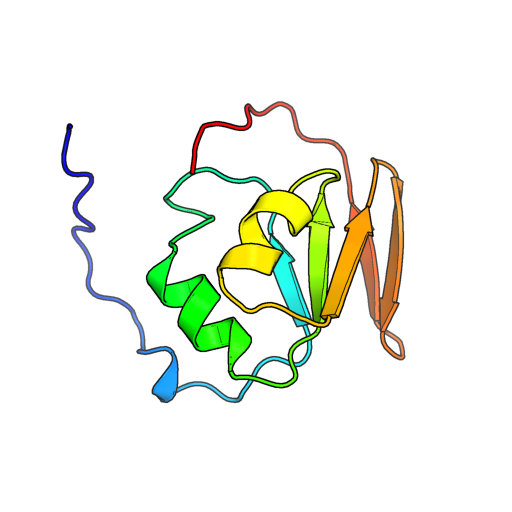R A 1 83 ? -4.143 -5.233 9.808 1.00 98.50 83 THR A O 1
ATOM 679 N N . LEU A 1 84 ? -3.310 -3.251 10.487 1.00 98.31 84 LEU A N 1
ATOM 680 C CA . LEU A 1 84 ? -1.952 -3.535 10.037 1.00 98.31 84 LEU A CA 1
ATOM 681 C C . LEU A 1 84 ? -1.237 -4.370 11.104 1.00 98.31 84 LEU A C 1
ATOM 683 O O . LEU A 1 84 ? -0.968 -3.890 12.201 1.00 98.31 84 LEU A O 1
ATOM 687 N N . VAL A 1 85 ? -0.944 -5.631 10.796 1.00 97.81 85 VAL A N 1
ATOM 688 C CA . VAL A 1 85 ? -0.214 -6.540 11.694 1.00 97.81 85 VAL A CA 1
ATOM 689 C C . VAL A 1 85 ? 1.277 -6.571 11.336 1.00 97.81 85 VAL A C 1
ATOM 691 O O . VAL A 1 85 ? 1.621 -6.362 10.170 1.00 97.81 85 VAL A O 1
ATOM 694 N N . PRO A 1 86 ? 2.177 -6.822 12.303 1.00 96.12 86 PRO A N 1
ATOM 695 C CA . PRO A 1 86 ? 3.606 -6.892 12.028 1.00 96.12 86 PRO A CA 1
ATOM 696 C C . PRO A 1 86 ? 3.952 -8.086 11.130 1.00 96.12 86 PRO A C 1
ATOM 698 O O . PRO A 1 86 ? 3.374 -9.167 11.252 1.00 96.12 86 PRO A O 1
ATOM 701 N N . ALA A 1 87 ? 4.959 -7.901 10.279 1.00 93.38 87 ALA A N 1
ATOM 702 C CA . ALA A 1 87 ? 5.566 -8.953 9.474 1.00 93.38 87 ALA A CA 1
ATOM 703 C C . ALA A 1 87 ? 7.093 -8.866 9.579 1.00 93.38 87 ALA A C 1
ATOM 705 O O . ALA A 1 87 ? 7.663 -7.776 9.536 1.00 93.38 87 ALA A O 1
ATOM 706 N N . LEU A 1 88 ? 7.765 -10.016 9.689 1.00 94.38 88 LEU A N 1
ATOM 707 C CA . LEU A 1 88 ? 9.222 -10.084 9.583 1.00 94.38 88 LEU A CA 1
ATOM 708 C C . LEU A 1 88 ? 9.605 -10.121 8.102 1.00 94.38 88 LEU A C 1
ATOM 710 O O . LEU A 1 88 ? 9.785 -11.185 7.512 1.00 94.38 88 LEU A O 1
ATOM 714 N N . HIS A 1 89 ? 9.680 -8.943 7.496 1.00 92.25 89 HIS A N 1
ATOM 715 C CA . HIS A 1 89 ? 10.079 -8.762 6.108 1.00 92.25 89 HIS A CA 1
ATOM 716 C C . HIS A 1 89 ? 10.818 -7.432 5.940 1.00 92.25 89 HIS A C 1
ATOM 718 O O . HIS A 1 89 ? 10.838 -6.605 6.852 1.00 92.25 89 HIS A O 1
ATOM 724 N N . THR A 1 90 ? 11.447 -7.226 4.788 1.00 84.62 90 THR A N 1
ATOM 725 C CA . THR A 1 90 ? 12.101 -5.957 4.465 1.00 84.62 90 THR A CA 1
ATOM 726 C C . THR A 1 90 ? 11.187 -5.103 3.601 1.00 84.62 90 THR A C 1
ATOM 728 O O . THR A 1 90 ? 10.408 -5.617 2.806 1.00 84.62 90 THR A O 1
ATOM 731 N N . SER A 1 91 ? 11.297 -3.790 3.764 1.00 79.94 91 SER A N 1
ATOM 732 C CA . SER A 1 91 ? 10.898 -2.835 2.730 1.00 79.94 91 SER A CA 1
ATOM 733 C C . SER A 1 91 ? 12.123 -2.521 1.867 1.00 79.94 91 SER A C 1
ATOM 735 O O . SER A 1 91 ? 13.256 -2.638 2.341 1.00 79.94 91 SER A O 1
ATOM 737 N N . GLY A 1 92 ? 11.909 -2.153 0.609 1.00 71.75 92 GLY A N 1
ATOM 738 C CA . GLY A 1 92 ? 12.970 -1.873 -0.360 1.00 71.75 92 GLY A CA 1
ATOM 739 C C . GLY A 1 92 ? 12.851 -0.478 -0.965 1.00 71.75 92 GLY A C 1
ATOM 740 O O . GLY A 1 92 ? 12.102 0.362 -0.474 1.00 71.75 92 GLY A O 1
ATOM 741 N N . ALA A 1 93 ? 13.596 -0.220 -2.036 1.00 62.19 93 ALA A N 1
ATOM 742 C CA . ALA A 1 93 ? 13.255 0.867 -2.948 1.00 62.19 93 ALA A CA 1
ATOM 743 C C . ALA A 1 93 ? 12.149 0.376 -3.897 1.00 62.19 93 ALA A C 1
ATOM 745 O O . ALA A 1 93 ? 12.204 -0.776 -4.339 1.00 62.19 93 ALA A O 1
ATOM 746 N N . VAL A 1 94 ? 11.167 1.246 -4.152 1.00 55.84 94 VAL A N 1
ATOM 747 C CA . VAL A 1 94 ? 10.192 1.100 -5.248 1.00 55.84 94 VAL A CA 1
ATOM 748 C C . VAL A 1 94 ? 10.836 1.267 -6.606 1.00 55.84 94 VAL A C 1
ATOM 750 O O . VAL A 1 94 ? 12.001 1.724 -6.697 1.00 55.84 94 VAL A O 1
#

Sequence (94 aa):
MVNMRRFQPHAALLADWPQPDVVLLSHNHYDHFEEHTQRALAQTPAHFIVPLGLGAYLKPLGVADITELDWWQHAQRGDLRITLVPALHTSGAV

Foldseek 3Di:
DPPPDDPDDDPDDPVVDDQAQEDEALAPDCVRNPLVVLLVNLVGNHAYEYAPPCVVVSVVSNNDHYDHDDAQDWDDDPPDIDGRHDDPDDHDHD